Protein AF-A0A354NU96-F1 (afdb_monomer_lite)

Radius of gyration: 13.77 Å; chains: 1; bounding box: 27×31×34 Å

Secondary structure (DSSP, 8-state):
--GGGTGGG--S-EEEEEPSTTSTTSTTTTHHHHTT-SS-EEEEE--S-HHHHHHHHHHHHHHHTT-SS----GGG-

Sequence (77 aa):
FNPRWFAPKFDGSTLVMAQHTGGLLDAAGLAPVIEGLGGSTTVHESQDSSYLDGLILERWITAQFGFDEAIVPEHWQ

Structure (mmCIF, N/CA/C/O backbone):
data_AF-A0A354NU96-F1
#
_entry.id   AF-A0A354NU96-F1
#
loop_
_atom_site.group_PDB
_atom_site.id
_atom_site.type_symbol
_atom_site.label_atom_id
_atom_site.label_alt_id
_atom_site.label_comp_id
_atom_site.label_asym_id
_atom_site.label_entity_id
_atom_site.label_seq_id
_atom_site.pdbx_PDB_ins_code
_atom_site.Cartn_x
_atom_site.Cartn_y
_atom_site.Cartn_z
_atom_site.occupancy
_atom_site.B_iso_or_equiv
_atom_site.auth_seq_id
_atom_site.auth_comp_id
_atom_site.auth_asym_id
_atom_site.auth_atom_id
_atom_site.pdbx_PDB_model_num
AT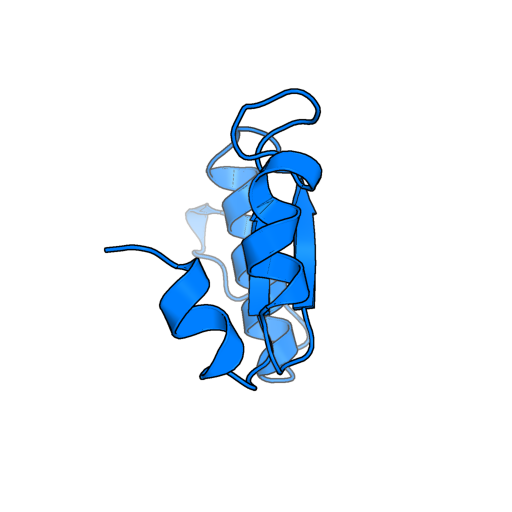OM 1 N N . PHE A 1 1 ? 12.116 -11.532 -2.730 1.00 74.38 1 PHE A N 1
ATOM 2 C CA . PHE A 1 1 ? 10.651 -11.366 -2.625 1.00 74.38 1 PHE A CA 1
ATOM 3 C C . PHE A 1 1 ? 10.178 -10.570 -3.840 1.00 74.38 1 PHE A C 1
ATOM 5 O O . PHE A 1 1 ? 10.833 -9.589 -4.159 1.00 74.38 1 PHE A O 1
ATOM 12 N N . ASN A 1 2 ? 9.145 -11.015 -4.569 1.00 88.19 2 ASN A N 1
ATOM 13 C CA . ASN A 1 2 ? 8.637 -10.332 -5.772 1.00 88.19 2 ASN A CA 1
ATOM 14 C C . ASN A 1 2 ? 7.105 -10.192 -5.673 1.00 88.19 2 ASN A C 1
ATOM 16 O O . ASN A 1 2 ? 6.420 -11.208 -5.815 1.00 88.19 2 ASN A O 1
ATOM 20 N N . PRO A 1 3 ? 6.568 -8.977 -5.447 1.00 87.75 3 PRO A N 1
ATOM 21 C CA . PRO A 1 3 ? 5.136 -8.751 -5.217 1.00 87.75 3 PRO A CA 1
ATOM 22 C C . PRO A 1 3 ? 4.231 -9.283 -6.334 1.00 87.75 3 PRO A C 1
ATOM 24 O O . PRO A 1 3 ? 3.138 -9.768 -6.062 1.00 87.75 3 PRO A O 1
ATOM 27 N N . ARG A 1 4 ? 4.720 -9.305 -7.581 1.00 92.25 4 ARG A N 1
ATOM 28 C CA . ARG A 1 4 ? 3.974 -9.788 -8.756 1.00 92.25 4 ARG A CA 1
ATOM 29 C C . ARG A 1 4 ? 3.523 -11.246 -8.645 1.00 92.25 4 ARG A C 1
ATOM 31 O O . ARG A 1 4 ? 2.532 -11.630 -9.244 1.00 92.25 4 ARG A O 1
ATOM 38 N N . TRP A 1 5 ? 4.247 -12.076 -7.893 1.00 93.00 5 TRP A N 1
ATOM 39 C CA . TRP A 1 5 ? 3.883 -13.487 -7.701 1.00 93.00 5 TRP A CA 1
ATOM 40 C C . TRP A 1 5 ? 2.830 -13.703 -6.609 1.00 93.00 5 TRP A C 1
ATOM 42 O O . TRP A 1 5 ? 2.279 -14.800 -6.496 1.00 93.00 5 TRP A O 1
ATOM 52 N N . PHE A 1 6 ? 2.581 -12.682 -5.788 1.00 90.56 6 PHE A N 1
ATOM 53 C CA . PHE A 1 6 ? 1.654 -12.738 -4.661 1.00 90.56 6 PHE A CA 1
ATOM 54 C C . PHE A 1 6 ? 0.393 -11.918 -4.902 1.00 90.56 6 PHE A C 1
ATOM 56 O O . PHE A 1 6 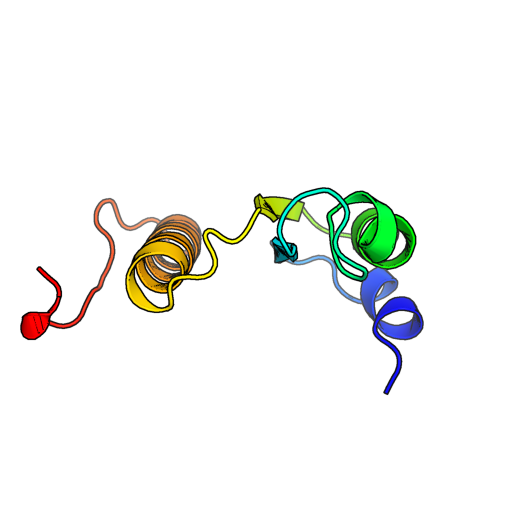? -0.649 -12.312 -4.394 1.00 90.56 6 PHE A O 1
ATOM 63 N N . ALA A 1 7 ? 0.465 -10.849 -5.704 1.00 93.62 7 ALA A N 1
ATOM 64 C CA . ALA A 1 7 ? -0.685 -10.007 -6.022 1.00 93.62 7 ALA A CA 1
ATOM 65 C C . ALA A 1 7 ? -1.920 -10.817 -6.479 1.00 93.62 7 ALA A C 1
ATOM 67 O O . ALA A 1 7 ? -2.974 -10.630 -5.875 1.00 93.62 7 ALA A O 1
ATOM 68 N N . PRO A 1 8 ? -1.803 -11.830 -7.370 1.00 94.25 8 PRO A N 1
ATOM 69 C CA . PRO A 1 8 ? -2.969 -12.618 -7.795 1.00 94.25 8 PRO A CA 1
ATOM 70 C C . PRO A 1 8 ? -3.586 -13.499 -6.706 1.00 94.25 8 PRO A C 1
ATOM 72 O O . PRO A 1 8 ? -4.658 -14.059 -6.899 1.00 94.25 8 PRO A O 1
ATOM 75 N N . LYS A 1 9 ? -2.887 -13.692 -5.582 1.00 94.44 9 LYS A N 1
ATOM 76 C CA . LYS A 1 9 ? -3.346 -14.509 -4.452 1.00 94.44 9 LYS A CA 1
ATOM 77 C C . LYS A 1 9 ? -4.036 -13.679 -3.371 1.00 94.44 9 LYS A C 1
ATOM 79 O O . LYS A 1 9 ? -4.477 -14.258 -2.384 1.00 94.44 9 LYS A O 1
ATOM 84 N N . PHE A 1 10 ? -4.063 -12.357 -3.519 1.00 93.75 10 PHE A N 1
ATOM 85 C CA . PHE A 1 10 ? -4.679 -11.446 -2.569 1.00 93.75 10 PHE A CA 1
ATOM 86 C C . PHE A 1 10 ? -5.918 -10.809 -3.198 1.00 93.75 10 PHE A C 1
ATOM 88 O O . PHE A 1 10 ? -5.826 -10.167 -4.243 1.00 93.75 10 PHE A O 1
ATOM 95 N N . ASP A 1 11 ? -7.067 -10.995 -2.558 1.00 95.88 11 ASP A N 1
ATOM 96 C CA . ASP A 1 11 ? -8.388 -10.539 -3.006 1.00 95.88 11 ASP A CA 1
ATOM 97 C C . ASP A 1 11 ? -9.012 -9.478 -2.080 1.00 95.88 11 ASP A C 1
ATOM 99 O O . ASP A 1 11 ? -10.118 -8.997 -2.329 1.00 95.88 11 ASP A O 1
ATOM 103 N N . GLY A 1 12 ? -8.295 -9.069 -1.030 1.00 94.62 12 GLY A N 1
ATOM 104 C CA . GLY A 1 12 ? -8.730 -8.015 -0.119 1.00 94.62 12 GLY A CA 1
ATOM 105 C C . GLY A 1 12 ? -8.614 -6.608 -0.712 1.00 94.62 12 GLY A C 1
ATOM 106 O O . GLY A 1 12 ? -7.885 -6.364 -1.679 1.00 94.62 12 GLY A O 1
ATOM 107 N N . SER A 1 13 ? -9.302 -5.650 -0.083 1.00 96.00 13 SER A N 1
ATOM 108 C CA . SER A 1 13 ? -9.082 -4.225 -0.346 1.00 96.00 13 SER A CA 1
ATOM 109 C C . SER A 1 13 ? -7.611 -3.870 -0.128 1.00 96.00 13 SER A C 1
ATOM 111 O O . SER A 1 13 ? -7.032 -4.215 0.902 1.00 96.00 13 SER A O 1
ATOM 113 N N . THR A 1 14 ? -7.008 -3.171 -1.085 1.00 96.56 14 THR A N 1
ATOM 114 C CA . THR A 1 14 ? -5.588 -2.802 -1.065 1.00 96.56 14 THR A CA 1
ATOM 115 C C . THR A 1 14 ? -5.418 -1.308 -1.306 1.00 96.56 14 THR A C 1
ATOM 117 O O . THR A 1 14 ? -5.997 -0.765 -2.245 1.00 96.56 14 THR A O 1
ATOM 120 N N . LEU A 1 15 ? -4.575 -0.655 -0.507 1.00 97.31 1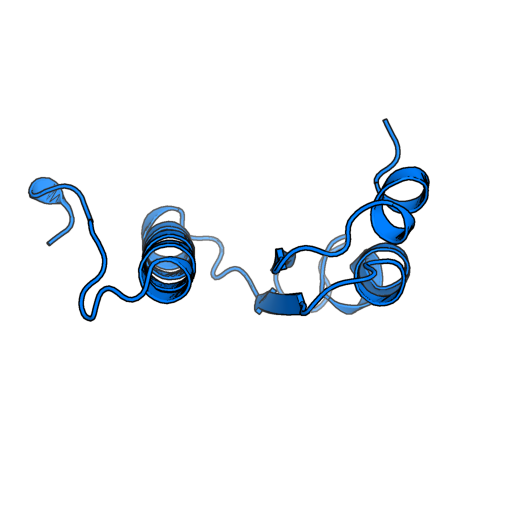5 LEU A N 1
ATOM 121 C CA . LEU A 1 15 ? -4.015 0.657 -0.823 1.00 97.31 15 LEU A CA 1
ATOM 122 C C . LEU A 1 15 ? -2.581 0.486 -1.320 1.00 97.31 15 LEU A C 1
ATOM 124 O O . LEU A 1 15 ? -1.747 -0.113 -0.642 1.00 97.31 15 LEU A O 1
ATOM 128 N N . VAL A 1 16 ? -2.293 1.033 -2.496 1.00 96.94 16 VAL A N 1
ATOM 129 C CA . VAL A 1 16 ? -0.949 1.124 -3.066 1.00 96.94 16 VAL A CA 1
ATOM 130 C C . VAL A 1 16 ? -0.490 2.576 -2.996 1.00 96.94 16 VAL A C 1
ATOM 132 O O . VAL A 1 16 ? -1.067 3.440 -3.653 1.00 96.94 16 VAL A O 1
ATOM 135 N N . MET A 1 17 ? 0.563 2.828 -2.219 1.00 97.44 17 MET A N 1
ATOM 136 C CA . MET A 1 17 ? 1.266 4.112 -2.191 1.00 97.44 17 MET A CA 1
ATOM 137 C C . MET A 1 17 ? 2.348 4.092 -3.276 1.00 97.44 17 MET A C 1
ATOM 139 O O . MET A 1 17 ? 3.387 3.450 -3.111 1.00 97.44 17 MET A O 1
ATOM 143 N N . ALA A 1 18 ? 2.073 4.727 -4.410 1.00 97.50 18 ALA A N 1
ATOM 144 C CA . ALA A 1 18 ? 3.016 4.886 -5.509 1.00 97.50 18 ALA A CA 1
ATOM 145 C C . ALA A 1 18 ? 3.927 6.093 -5.258 1.00 97.50 18 ALA A C 1
ATOM 147 O O . ALA A 1 18 ? 3.533 7.034 -4.579 1.00 97.50 18 ALA A O 1
ATOM 148 N N . GLN A 1 19 ? 5.137 6.095 -5.810 1.00 96.19 19 GLN A N 1
ATOM 149 C CA . GLN A 1 19 ? 5.967 7.303 -5.828 1.00 96.19 19 GLN A CA 1
ATOM 150 C C . GLN A 1 19 ? 5.348 8.396 -6.702 1.00 96.19 19 GLN A C 1
ATOM 152 O O . GLN A 1 19 ? 4.423 8.131 -7.476 1.00 96.19 19 GLN A O 1
ATOM 157 N N . HIS A 1 20 ? 5.923 9.598 -6.611 1.00 94.06 20 HIS A N 1
ATOM 158 C CA . HIS A 1 20 ? 5.619 10.688 -7.526 1.00 94.06 20 HIS A CA 1
ATOM 159 C C . HIS A 1 20 ? 5.716 10.240 -8.995 1.00 94.06 20 HIS A C 1
ATOM 161 O O . HIS A 1 20 ? 6.546 9.399 -9.364 1.00 94.06 20 HIS A O 1
ATOM 167 N N . THR A 1 21 ? 4.907 10.845 -9.859 1.00 94.62 21 THR A N 1
ATOM 168 C CA . THR A 1 21 ? 4.892 10.558 -11.298 1.00 94.62 21 THR A CA 1
ATOM 169 C C . THR A 1 21 ? 6.293 10.706 -11.907 1.00 94.62 21 THR A C 1
ATOM 171 O O . THR A 1 21 ? 6.998 11.689 -11.656 1.00 94.62 21 THR A O 1
ATOM 174 N N . GLY A 1 22 ? 6.713 9.723 -12.708 1.00 92.75 22 GLY A N 1
ATOM 175 C CA . GLY A 1 22 ? 8.049 9.652 -13.306 1.00 92.75 22 GLY A CA 1
ATOM 176 C C . GLY A 1 22 ? 9.112 8.994 -12.417 1.00 92.75 22 GLY A C 1
ATOM 177 O O . GLY A 1 22 ? 10.232 8.771 -12.882 1.00 92.75 22 GLY A O 1
ATOM 178 N N . GLY A 1 23 ? 8.785 8.670 -11.162 1.00 93.44 23 GLY A N 1
ATOM 179 C CA . GLY A 1 23 ? 9.598 7.812 -10.304 1.00 93.44 23 GLY A CA 1
ATOM 180 C C . GLY A 1 23 ? 9.592 6.353 -10.774 1.00 93.44 23 GLY A C 1
ATOM 181 O O . GLY A 1 23 ? 8.692 5.908 -11.481 1.00 93.44 23 GLY A O 1
ATOM 182 N N . LEU A 1 24 ? 10.593 5.568 -10.359 1.00 94.56 24 LEU A N 1
ATOM 183 C CA . LEU A 1 24 ? 10.696 4.150 -10.744 1.00 94.56 24 LEU A CA 1
ATOM 184 C C . LEU A 1 24 ? 9.491 3.322 -10.265 1.00 94.56 24 LEU A C 1
ATOM 186 O O . LEU A 1 24 ? 9.109 2.351 -10.916 1.00 94.56 24 LEU A O 1
ATOM 190 N N . LEU A 1 25 ? 8.938 3.684 -9.106 1.00 95.31 25 LEU A N 1
ATOM 191 C CA . LEU A 1 25 ? 7.792 3.026 -8.481 1.00 95.31 25 LEU A CA 1
ATOM 192 C C . LEU A 1 25 ? 6.551 3.925 -8.500 1.00 95.31 25 LEU A C 1
ATOM 194 O O . LEU A 1 25 ? 5.752 3.896 -7.564 1.00 95.31 25 LEU A O 1
ATOM 198 N N . ASP A 1 26 ? 6.407 4.748 -9.537 1.00 97.19 26 ASP A N 1
ATOM 199 C CA . ASP A 1 26 ? 5.154 5.448 -9.795 1.00 97.19 26 ASP A CA 1
ATOM 200 C C . ASP A 1 26 ? 4.036 4.458 -10.181 1.00 97.19 26 ASP A C 1
ATOM 202 O O . ASP A 1 26 ? 4.234 3.238 -10.263 1.00 97.19 26 ASP A O 1
ATOM 206 N N . ALA A 1 27 ? 2.826 4.970 -10.410 1.00 97.12 27 ALA A N 1
ATOM 207 C CA . ALA A 1 27 ? 1.686 4.121 -10.748 1.00 97.12 27 ALA A CA 1
ATOM 208 C C . ALA A 1 27 ? 1.928 3.275 -12.015 1.00 97.12 27 ALA A C 1
ATOM 210 O O . ALA A 1 27 ? 1.483 2.128 -12.079 1.00 97.12 27 ALA A O 1
ATOM 211 N N . ALA A 1 28 ? 2.663 3.802 -12.999 1.00 97.38 28 ALA A N 1
ATOM 212 C CA . ALA A 1 28 ? 2.983 3.080 -14.225 1.00 97.38 28 ALA A CA 1
ATOM 213 C C . ALA A 1 28 ? 4.028 1.980 -13.976 1.00 97.38 28 ALA A C 1
ATOM 215 O O . ALA A 1 28 ? 3.861 0.850 -14.438 1.00 97.38 28 ALA A O 1
ATOM 216 N N . GLY A 1 29 ? 5.073 2.268 -13.197 1.00 96.31 29 GLY A N 1
ATOM 217 C CA . GLY A 1 29 ? 6.084 1.293 -12.787 1.00 96.31 29 GLY A CA 1
ATOM 218 C C . GLY A 1 29 ? 5.507 0.156 -11.939 1.00 96.31 29 GLY A C 1
ATOM 219 O O . GLY A 1 29 ? 5.951 -0.992 -12.040 1.00 96.31 29 GLY A O 1
ATOM 220 N N . LEU A 1 30 ? 4.475 0.446 -11.143 1.00 96.62 30 LEU A N 1
ATOM 221 C CA . LEU A 1 30 ? 3.764 -0.529 -10.313 1.00 96.62 30 LEU A CA 1
ATOM 222 C C . LEU A 1 30 ? 2.604 -1.238 -11.025 1.00 96.62 30 LEU A C 1
ATOM 224 O O . LEU A 1 30 ? 2.052 -2.181 -10.448 1.00 96.62 30 LEU A O 1
ATOM 228 N N . ALA A 1 31 ? 2.263 -0.866 -12.263 1.00 96.69 31 ALA A N 1
ATOM 229 C CA . ALA A 1 31 ? 1.129 -1.430 -12.998 1.00 96.69 31 ALA A CA 1
ATOM 230 C C . ALA A 1 31 ? 1.091 -2.974 -12.996 1.00 96.69 31 ALA A C 1
ATOM 232 O O . ALA A 1 31 ? 0.049 -3.524 -12.648 1.00 96.69 31 ALA A O 1
ATOM 233 N N . PRO A 1 32 ? 2.205 -3.712 -13.212 1.00 95.06 32 PRO A N 1
ATOM 234 C CA . PRO A 1 32 ? 2.175 -5.178 -13.188 1.00 95.06 32 PRO A CA 1
ATOM 235 C C . PRO A 1 32 ? 1.786 -5.794 -11.835 1.00 95.06 32 PRO A C 1
ATOM 237 O O . PRO A 1 32 ? 1.430 -6.968 -11.771 1.00 95.06 32 PRO A O 1
ATOM 240 N N . VAL A 1 33 ? 1.942 -5.050 -10.736 1.00 96.06 33 VAL A N 1
ATOM 241 C CA . VAL A 1 33 ? 1.499 -5.469 -9.399 1.00 96.06 33 VAL A CA 1
ATOM 242 C C . VAL A 1 33 ? 0.050 -5.052 -9.182 1.00 96.06 33 VAL A C 1
ATOM 244 O O . VAL A 1 33 ? -0.740 -5.886 -8.756 1.00 96.06 33 VAL A O 1
ATOM 247 N N . ILE A 1 34 ? -0.292 -3.800 -9.506 1.00 96.94 34 ILE A N 1
ATOM 248 C CA . ILE A 1 34 ? -1.637 -3.228 -9.343 1.00 96.94 34 ILE A CA 1
ATOM 249 C C . ILE A 1 34 ? -2.669 -4.040 -10.133 1.00 96.94 34 ILE A C 1
ATOM 251 O O . ILE A 1 34 ? -3.668 -4.471 -9.573 1.00 96.94 34 ILE A O 1
ATOM 255 N N . GLU A 1 35 ? -2.393 -4.318 -11.407 1.00 96.19 35 GLU A N 1
ATOM 256 C CA . GLU A 1 35 ? -3.261 -5.114 -12.286 1.00 96.19 35 GLU A CA 1
ATOM 257 C C . GLU A 1 35 ? -3.350 -6.584 -11.861 1.00 96.19 35 GLU A C 1
ATOM 259 O O . GLU A 1 35 ? -4.289 -7.289 -12.223 1.00 96.19 35 GLU A O 1
ATOM 264 N N . GLY A 1 36 ? -2.355 -7.061 -11.109 1.00 96.12 36 GLY A N 1
ATOM 265 C CA . GLY A 1 36 ? -2.313 -8.424 -10.604 1.00 96.12 36 GLY A CA 1
ATOM 266 C C . GLY A 1 36 ? -3.115 -8.635 -9.323 1.00 96.12 36 GLY A C 1
ATOM 267 O O . GLY A 1 36 ? -3.324 -9.788 -8.966 1.00 96.12 36 GLY A O 1
ATOM 268 N N . LEU A 1 37 ? -3.524 -7.580 -8.610 1.00 96.62 37 LEU A N 1
ATOM 269 C CA . LEU A 1 37 ? -4.303 -7.702 -7.374 1.00 96.62 37 LEU A CA 1
ATOM 270 C C . LEU A 1 37 ? -5.726 -8.177 -7.691 1.00 96.62 37 LEU A C 1
ATOM 272 O O . LEU A 1 37 ? -6.394 -7.632 -8.564 1.00 96.62 37 LEU A O 1
ATOM 276 N N . GLY A 1 38 ? -6.199 -9.195 -6.969 1.00 92.75 38 GLY A N 1
ATOM 277 C CA . GLY A 1 38 ? -7.532 -9.770 -7.179 1.00 92.75 38 GLY A CA 1
ATOM 278 C C . GLY A 1 38 ? -8.672 -8.984 -6.525 1.00 92.75 38 GLY A C 1
ATOM 279 O O . GLY A 1 38 ? -9.837 -9.272 -6.790 1.00 92.75 38 GLY A O 1
ATOM 280 N N . GLY A 1 39 ? -8.347 -8.024 -5.655 1.00 93.00 39 GLY A N 1
ATOM 281 C CA . GLY A 1 39 ? -9.300 -7.241 -4.869 1.00 93.00 39 GLY A CA 1
ATOM 282 C C . GLY A 1 39 ? -9.455 -5.790 -5.325 1.00 93.00 39 GLY A C 1
ATOM 283 O O . GLY A 1 39 ? -8.797 -5.317 -6.254 1.00 93.00 39 GLY A O 1
ATOM 284 N N . SER A 1 40 ? -10.320 -5.050 -4.625 1.00 94.81 40 SER A N 1
ATOM 285 C CA . SER A 1 40 ? -10.461 -3.603 -4.825 1.00 94.81 40 SER A CA 1
ATOM 286 C C . SER A 1 40 ? -9.144 -2.899 -4.509 1.00 94.81 40 SER A C 1
ATOM 288 O O . SER A 1 40 ? -8.605 -3.052 -3.414 1.00 94.81 40 SER A O 1
ATOM 290 N N . THR A 1 41 ? -8.632 -2.111 -5.451 1.00 96.69 41 THR A N 1
ATOM 291 C CA . THR A 1 41 ? -7.344 -1.432 -5.294 1.00 96.69 41 THR A CA 1
ATOM 292 C C . THR A 1 41 ? -7.519 0.078 -5.381 1.00 96.69 41 THR A C 1
ATOM 294 O O . THR A 1 41 ? -8.027 0.607 -6.367 1.00 96.69 41 THR A O 1
ATOM 297 N N . THR A 1 42 ? -7.080 0.784 -4.343 1.00 97.81 42 THR A N 1
ATOM 298 C CA . THR A 1 42 ? -6.891 2.236 -4.336 1.00 97.81 42 THR A CA 1
ATOM 299 C C . THR A 1 42 ? -5.417 2.527 -4.586 1.00 97.81 42 THR A C 1
ATOM 301 O O . THR A 1 42 ? -4.558 1.956 -3.920 1.00 97.81 42 THR A O 1
ATOM 304 N N . VAL A 1 43 ? -5.112 3.418 -5.527 1.00 97.38 43 VAL A N 1
ATOM 305 C CA . VAL A 1 43 ? -3.738 3.863 -5.794 1.00 97.38 43 VAL A CA 1
ATOM 306 C C . VAL A 1 43 ? -3.634 5.332 -5.412 1.00 97.38 43 VAL A C 1
ATOM 308 O O . VAL A 1 43 ? -4.459 6.138 -5.842 1.00 97.38 43 VAL A O 1
ATOM 311 N N . HIS A 1 4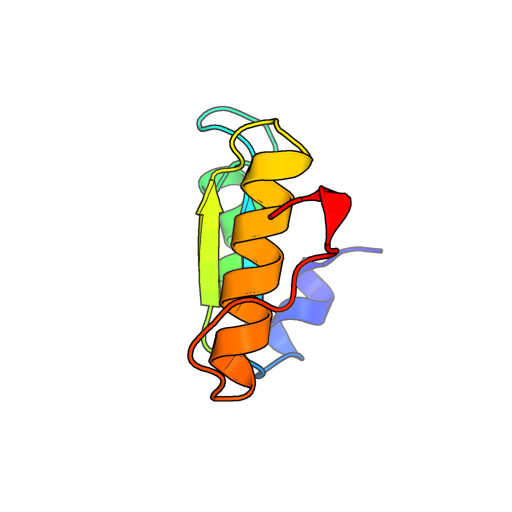4 ? -2.641 5.673 -4.598 1.00 97.44 44 HIS A N 1
ATOM 312 C CA . HIS A 1 44 ? -2.351 7.041 -4.188 1.00 97.44 44 HIS A CA 1
ATOM 313 C C . HIS A 1 44 ? -0.902 7.383 -4.520 1.00 97.44 44 HIS A C 1
ATOM 315 O O . HIS A 1 44 ? 0.002 6.607 -4.218 1.00 97.44 44 HIS A O 1
ATOM 321 N N . GLU A 1 45 ? -0.687 8.537 -5.140 1.00 97.50 45 GLU A N 1
ATOM 322 C CA . GLU A 1 45 ? 0.648 9.092 -5.354 1.00 97.50 45 GLU A CA 1
ATOM 323 C C . GLU A 1 45 ? 1.147 9.721 -4.049 1.00 97.50 45 GLU A C 1
ATOM 325 O O . GLU A 1 45 ? 0.490 10.593 -3.487 1.00 97.50 45 GLU A O 1
ATOM 330 N N . SER A 1 46 ? 2.293 9.254 -3.561 1.00 95.81 46 SER A N 1
ATOM 331 C CA . SER A 1 46 ? 2.962 9.766 -2.369 1.00 95.81 46 SER A CA 1
ATOM 332 C C . SER A 1 46 ? 3.330 11.232 -2.550 1.00 95.81 46 SER A C 1
ATOM 334 O O . SER A 1 46 ? 3.782 11.663 -3.611 1.00 95.81 46 SER A O 1
ATOM 336 N N . GLN A 1 47 ? 3.174 11.988 -1.470 1.00 94.12 47 GLN A N 1
ATOM 337 C CA . GLN A 1 47 ? 3.578 13.388 -1.383 1.00 94.12 47 GLN A CA 1
ATOM 338 C C . GLN A 1 47 ? 5.014 13.541 -0.854 1.00 94.12 47 GLN A C 1
ATOM 340 O O . GLN A 1 47 ? 5.393 14.636 -0.436 1.00 94.12 47 GLN A O 1
ATOM 345 N N . ASP A 1 48 ? 5.789 12.448 -0.812 1.00 92.00 48 ASP A N 1
ATOM 346 C CA . ASP A 1 48 ? 7.134 12.360 -0.229 1.00 92.00 48 ASP A CA 1
ATOM 347 C C . ASP A 1 48 ? 7.208 12.966 1.188 1.00 92.00 48 ASP A C 1
ATOM 349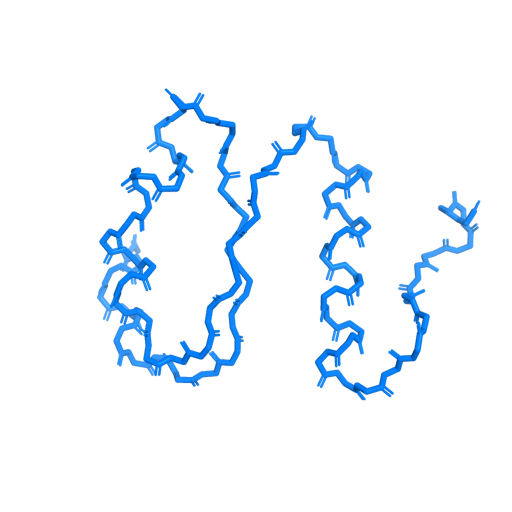 O O . ASP A 1 48 ? 8.194 13.580 1.603 1.00 92.00 48 ASP A O 1
ATOM 353 N N . SER A 1 49 ? 6.129 12.797 1.955 1.00 93.06 49 SER A N 1
ATOM 354 C CA . SER A 1 49 ? 5.960 13.372 3.285 1.00 93.06 49 SER A CA 1
ATOM 355 C C . SER A 1 49 ? 5.376 12.329 4.215 1.00 93.06 49 SER A C 1
ATOM 357 O O . SER A 1 49 ? 4.196 11.994 4.127 1.00 93.06 49 SER A O 1
ATOM 359 N N . SER A 1 50 ? 6.185 11.868 5.172 1.00 89.88 50 SER A N 1
ATOM 360 C CA . SER A 1 50 ? 5.767 10.856 6.147 1.00 89.88 50 SER A CA 1
ATOM 361 C C . SER A 1 50 ? 4.498 11.244 6.906 1.00 89.88 50 SER A C 1
ATOM 363 O O . SER A 1 50 ? 3.726 10.369 7.285 1.00 89.88 50 SER A O 1
ATOM 365 N N . TYR A 1 51 ? 4.272 12.545 7.121 1.00 90.75 51 TYR A N 1
ATOM 366 C CA . TYR A 1 51 ? 3.063 13.037 7.776 1.00 90.75 51 TYR A CA 1
ATOM 367 C C . TYR A 1 51 ? 1.839 12.947 6.857 1.00 90.75 51 TYR A C 1
ATOM 369 O O . TYR A 1 51 ? 0.841 12.337 7.228 1.00 90.75 51 TYR A O 1
ATOM 377 N N . LEU A 1 52 ? 1.907 13.522 5.650 1.00 93.19 52 LEU A N 1
ATOM 378 C CA . LEU A 1 52 ? 0.756 13.565 4.739 1.00 93.19 52 LEU A CA 1
ATOM 379 C C . LEU A 1 52 ? 0.386 12.167 4.241 1.00 93.19 52 LEU A C 1
ATOM 381 O O . LEU A 1 52 ? -0.787 11.800 4.255 1.00 93.19 52 LEU A O 1
ATOM 385 N N . ASP A 1 53 ? 1.385 11.365 3.881 1.00 94.94 53 ASP A N 1
ATOM 386 C CA . ASP A 1 53 ? 1.180 9.983 3.457 1.00 94.94 53 ASP A CA 1
ATOM 387 C C . ASP A 1 53 ? 0.671 9.121 4.618 1.00 94.94 53 ASP A C 1
ATOM 389 O O . ASP A 1 53 ? -0.204 8.277 4.426 1.00 94.94 53 ASP A O 1
ATOM 393 N N . GLY A 1 54 ? 1.149 9.385 5.841 1.00 93.19 54 GLY A N 1
ATOM 394 C CA . GLY A 1 54 ? 0.632 8.773 7.063 1.00 93.19 54 GLY A CA 1
ATOM 395 C C . GLY A 1 54 ? -0.854 9.065 7.279 1.00 93.19 54 GLY A C 1
ATOM 396 O O . GLY A 1 54 ? -1.630 8.145 7.524 1.00 93.19 54 GLY A O 1
ATOM 397 N N . LEU A 1 55 ? -1.288 10.318 7.103 1.00 93.38 55 LEU A N 1
ATOM 398 C CA . LEU A 1 55 ? -2.706 10.683 7.196 1.00 93.38 55 LEU A CA 1
ATOM 399 C C . LEU A 1 55 ? -3.568 9.981 6.140 1.00 93.38 55 LEU A C 1
ATOM 401 O O . LEU A 1 55 ? -4.703 9.603 6.432 1.00 93.38 55 LEU A O 1
ATOM 405 N N . ILE A 1 56 ? -3.058 9.811 4.918 1.00 94.88 56 ILE A N 1
ATOM 406 C CA . ILE A 1 56 ? -3.765 9.076 3.862 1.00 94.88 56 ILE A CA 1
ATOM 407 C C . ILE A 1 56 ? -3.913 7.599 4.227 1.00 94.88 56 ILE A C 1
ATOM 409 O O . ILE A 1 56 ? -5.017 7.061 4.110 1.00 94.88 56 ILE A O 1
ATOM 413 N N . LEU A 1 57 ? -2.841 6.964 4.709 1.00 94.38 57 LEU A N 1
ATOM 414 C CA . LEU A 1 57 ? -2.868 5.579 5.180 1.00 94.38 57 LEU A CA 1
ATOM 415 C C . LEU A 1 57 ? -3.901 5.396 6.297 1.00 94.38 57 LEU A C 1
ATOM 417 O O . LEU A 1 57 ? -4.766 4.528 6.185 1.00 94.38 57 LEU A O 1
ATOM 421 N N . GLU A 1 58 ? -3.863 6.246 7.326 1.00 94.31 58 GLU A N 1
ATOM 422 C CA . GLU A 1 58 ? -4.788 6.153 8.459 1.00 94.31 58 GLU A CA 1
ATOM 423 C C . GLU A 1 58 ? -6.238 6.352 8.026 1.00 94.31 58 GLU A C 1
ATOM 425 O O . GLU A 1 58 ? -7.103 5.545 8.366 1.00 94.31 58 GLU A O 1
ATOM 430 N N . ARG A 1 59 ? -6.523 7.369 7.204 1.00 93.44 59 ARG A N 1
ATOM 431 C CA . ARG A 1 59 ? -7.875 7.594 6.663 1.00 93.44 59 ARG A CA 1
ATOM 432 C C . ARG A 1 59 ? -8.378 6.391 5.877 1.00 93.44 59 ARG A C 1
ATOM 434 O O . ARG A 1 59 ? -9.530 5.997 6.043 1.00 93.44 59 ARG A O 1
ATOM 441 N N . TRP A 1 60 ? -7.528 5.800 5.040 1.00 95.44 60 TRP A N 1
ATOM 442 C CA . TRP A 1 60 ? -7.915 4.653 4.227 1.00 95.44 60 TRP A CA 1
ATOM 443 C C . TRP A 1 60 ? -8.208 3.418 5.081 1.00 95.44 60 TRP A C 1
ATOM 445 O O . TRP A 1 60 ? -9.255 2.798 4.893 1.00 95.44 60 TRP A O 1
ATOM 455 N N . ILE A 1 61 ? -7.330 3.093 6.040 1.00 94.31 61 ILE A N 1
ATOM 456 C CA . ILE A 1 61 ? -7.511 1.967 6.970 1.00 94.31 61 ILE A CA 1
ATOM 457 C C . ILE A 1 61 ? -8.799 2.158 7.765 1.00 94.31 61 ILE A C 1
ATOM 459 O O . ILE A 1 61 ? -9.645 1.268 7.808 1.00 94.31 61 ILE A O 1
ATOM 463 N N . THR A 1 62 ? -8.971 3.338 8.350 1.00 93.94 62 THR A N 1
ATOM 464 C CA . THR A 1 62 ? -10.106 3.663 9.213 1.00 93.94 62 THR A CA 1
ATOM 465 C C . THR A 1 62 ? -11.435 3.554 8.453 1.00 93.94 62 THR A C 1
ATOM 467 O O . THR A 1 62 ? -12.388 2.953 8.956 1.00 93.94 62 THR A O 1
ATOM 470 N N . ALA A 1 63 ? -11.461 3.982 7.184 1.00 91.56 63 ALA A N 1
ATOM 471 C CA . ALA A 1 63 ? -12.604 3.793 6.294 1.00 91.56 63 ALA A CA 1
ATOM 472 C C . ALA A 1 63 ? -12.905 2.312 5.985 1.00 91.56 63 ALA A C 1
ATOM 474 O O . ALA A 1 63 ? -14.076 1.948 5.885 1.00 91.56 63 ALA A O 1
ATOM 475 N N . GLN A 1 64 ? -11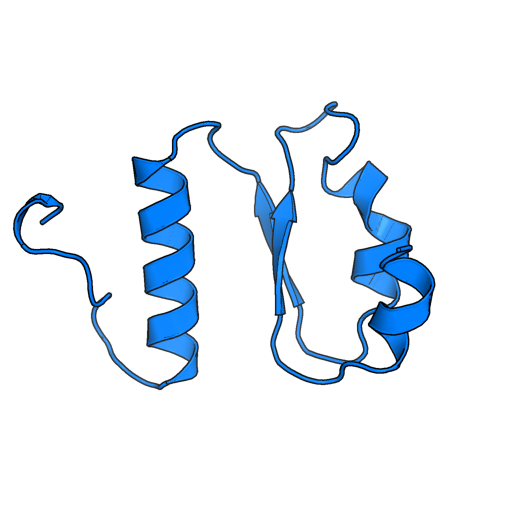.894 1.432 5.880 1.00 91.69 64 GLN A N 1
ATOM 476 C CA . GLN A 1 64 ? -12.136 -0.010 5.678 1.00 91.69 64 GLN A CA 1
ATOM 477 C C . GLN A 1 64 ? -12.867 -0.654 6.867 1.00 91.69 64 GLN A C 1
ATOM 479 O O . GLN A 1 64 ? -13.582 -1.639 6.686 1.00 91.69 64 GLN A O 1
ATOM 484 N N . PHE A 1 65 ? -12.708 -0.098 8.070 1.00 90.12 65 PHE A N 1
ATOM 485 C CA . PHE A 1 65 ? -13.370 -0.571 9.289 1.00 90.12 65 PHE A CA 1
ATOM 486 C C . PHE A 1 65 ? -14.683 0.164 9.606 1.00 90.12 65 PHE A C 1
ATOM 488 O O . PHE A 1 65 ? -15.324 -0.154 10.607 1.00 90.12 65 PHE A O 1
ATOM 495 N N . GLY A 1 66 ? -15.116 1.099 8.752 1.00 89.12 66 GLY A N 1
ATOM 496 C CA . GLY A 1 66 ? -16.399 1.797 8.891 1.00 89.12 66 GLY A CA 1
ATOM 497 C C . GLY A 1 66 ? -16.416 2.907 9.944 1.00 89.12 66 GLY A C 1
ATOM 498 O O . GLY A 1 66 ? -17.480 3.233 10.463 1.00 89.12 66 GLY A O 1
ATOM 499 N N . PHE A 1 67 ? -15.258 3.469 10.280 1.00 88.00 67 PHE A N 1
ATOM 500 C CA . PHE A 1 67 ? -15.151 4.642 11.145 1.00 88.00 67 PHE A CA 1
ATOM 501 C C . PHE A 1 67 ? -15.178 5.935 10.313 1.00 88.00 67 PHE A C 1
ATOM 503 O O . PHE A 1 67 ? -14.605 5.987 9.223 1.00 88.00 67 PHE A O 1
ATOM 510 N N . ASP A 1 68 ? -15.792 6.986 10.859 1.00 79.69 68 ASP A N 1
ATOM 511 C CA . ASP A 1 68 ? -15.965 8.274 10.168 1.00 79.69 68 ASP A CA 1
ATOM 512 C C . ASP A 1 68 ? -14.722 9.184 10.234 1.00 79.69 68 ASP A C 1
ATOM 514 O O . ASP A 1 68 ? -14.512 10.020 9.353 1.00 79.69 68 ASP A O 1
ATOM 518 N N . GLU A 1 69 ? -13.876 9.024 11.255 1.00 80.88 69 GLU A N 1
ATOM 519 C CA . GLU A 1 69 ? -12.689 9.857 11.485 1.00 80.88 69 GLU A CA 1
ATOM 520 C C . GLU A 1 69 ? -11.433 9.005 11.631 1.00 80.88 69 GLU A C 1
ATOM 522 O O . GLU A 1 69 ? -11.461 7.983 12.310 1.00 80.88 69 GLU A O 1
ATOM 527 N N . ALA A 1 70 ? -10.326 9.449 11.025 1.00 78.94 70 ALA A N 1
ATOM 528 C CA . ALA A 1 70 ? -9.038 8.765 11.106 1.00 78.94 70 ALA A CA 1
ATOM 529 C C . ALA A 1 70 ? -8.512 8.705 12.544 1.00 78.94 70 ALA A C 1
ATOM 531 O O . ALA A 1 70 ? -8.460 9.722 13.241 1.00 78.94 70 ALA A O 1
ATOM 532 N N . ILE A 1 71 ? -8.047 7.527 12.956 1.00 80.69 71 ILE A N 1
ATOM 533 C CA . ILE A 1 71 ? -7.465 7.319 14.282 1.00 80.69 71 ILE A CA 1
ATOM 534 C C . ILE A 1 71 ? -5.981 7.693 14.220 1.00 80.69 71 ILE A C 1
ATOM 536 O O . ILE A 1 71 ? -5.121 6.860 13.961 1.00 80.69 71 ILE A O 1
ATOM 540 N N . VAL A 1 72 ? -5.677 8.970 14.442 1.00 78.50 72 VAL A N 1
ATOM 541 C CA . VAL A 1 72 ? -4.300 9.490 14.449 1.00 78.50 72 VAL A CA 1
ATOM 542 C C . VAL A 1 72 ? -3.810 9.735 15.883 1.00 78.50 72 VAL A C 1
ATOM 544 O O . VAL A 1 72 ? -4.624 10.022 16.763 1.00 78.50 72 VAL A O 1
ATOM 547 N N . PRO A 1 73 ? -2.494 9.644 16.162 1.00 74.44 73 PRO A N 1
ATOM 548 C CA . PRO A 1 73 ? -1.951 10.019 17.467 1.00 74.44 73 PRO A CA 1
ATOM 549 C C . PRO A 1 73 ? -2.293 11.471 17.840 1.00 74.44 73 PRO A C 1
ATOM 551 O O . PRO A 1 73 ? -2.262 12.341 16.975 1.00 74.44 73 PRO A O 1
ATOM 554 N N . GLU A 1 74 ? -2.518 11.766 19.127 1.00 72.19 74 GLU A N 1
ATOM 555 C CA . GLU A 1 74 ? -2.873 13.126 19.599 1.00 72.19 74 GLU A CA 1
ATOM 556 C C . GLU A 1 74 ? -1.907 14.217 19.113 1.00 72.19 74 GLU A C 1
ATOM 558 O O . GLU A 1 74 ? -2.316 15.323 18.792 1.00 72.19 74 GLU A O 1
ATOM 563 N N . HIS A 1 75 ? -0.614 13.904 19.016 1.00 72.81 75 HIS A N 1
ATOM 564 C CA . HIS A 1 75 ? 0.410 14.858 18.582 1.00 72.81 75 HIS A CA 1
ATOM 565 C C . HIS A 1 75 ? 0.407 15.145 17.066 1.00 72.81 75 HIS A C 1
ATOM 567 O O . HIS A 1 75 ? 1.243 15.920 16.603 1.00 72.81 75 HIS A O 1
ATOM 573 N N . TRP A 1 76 ? -0.468 14.490 16.294 1.00 69.94 76 TRP A N 1
ATOM 574 C CA . TRP A 1 76 ? -0.675 14.691 14.850 1.00 69.94 76 TRP A CA 1
ATOM 575 C C . TRP A 1 76 ? -2.020 15.345 14.514 1.00 69.94 76 TRP A C 1
ATOM 577 O O . TRP A 1 76 ? -2.234 15.658 13.337 1.00 69.94 76 TRP A O 1
ATOM 587 N N . GLN A 1 77 ? -2.903 15.502 15.510 1.00 63.88 77 GLN A N 1
ATOM 588 C CA . GLN A 1 77 ? -4.176 16.212 15.369 1.00 63.88 77 GLN A CA 1
ATOM 589 C C . GLN A 1 77 ? -3.977 17.711 15.136 1.00 63.88 77 GLN A C 1
ATOM 591 O O . GLN A 1 77 ? -3.026 18.292 15.710 1.00 63.88 77 GLN A O 1
#

pLDDT: mean 91.62, std 7.37, range [63.88, 97.81]

Foldseek 3Di:
DDLLVCQLVAADEEEAAAEDPPDCRHCVNCVSSQVNHNYHYDYDYDPPDCLVVVLVVQVVVCVVVPHPDGDDPPVSD